Protein AF-A0A517ZE26-F1 (afdb_monomer_lite)

Structure (mmCIF, N/CA/C/O backbone):
data_AF-A0A517ZE26-F1
#
_entry.id   AF-A0A517ZE26-F1
#
loop_
_atom_site.group_PDB
_atom_site.id
_atom_site.type_symbol
_atom_site.label_atom_id
_atom_site.label_alt_id
_atom_site.label_comp_id
_atom_site.label_asym_id
_atom_site.label_entity_id
_atom_site.label_seq_id
_atom_site.pdbx_PDB_ins_code
_atom_site.Cartn_x
_atom_site.Cartn_y
_atom_site.Cartn_z
_atom_site.occupancy
_atom_site.B_iso_or_equiv
_atom_site.auth_seq_id
_atom_site.auth_comp_id
_atom_site.auth_asym_id
_atom_site.auth_atom_id
_atom_site.pdbx_PDB_model_num
ATOM 1 N N . MET A 1 1 ? 88.052 23.613 3.040 1.00 35.88 1 MET A N 1
ATOM 2 C CA . MET A 1 1 ? 88.394 24.117 1.693 1.00 35.88 1 MET A CA 1
ATOM 3 C C . MET A 1 1 ? 87.580 23.283 0.719 1.00 35.88 1 MET A C 1
ATOM 5 O O . MET A 1 1 ? 87.686 22.072 0.783 1.00 35.88 1 MET A O 1
ATOM 9 N N . GLU A 1 2 ? 86.520 23.863 0.144 1.00 37.41 2 GLU A N 1
ATOM 10 C CA . GLU A 1 2 ? 86.496 24.261 -1.285 1.00 37.41 2 GLU A CA 1
ATOM 11 C C . GLU A 1 2 ? 86.360 23.029 -2.205 1.00 37.41 2 GLU A C 1
ATOM 13 O O . GLU A 1 2 ? 87.130 22.097 -2.070 1.00 37.41 2 GLU A O 1
ATOM 18 N N . ARG A 1 3 ? 85.441 22.886 -3.163 1.00 39.72 3 ARG A N 1
ATOM 19 C CA . ARG A 1 3 ? 84.521 23.763 -3.907 1.00 39.72 3 ARG A CA 1
ATOM 20 C C . ARG A 1 3 ? 83.384 22.853 -4.428 1.00 39.72 3 ARG A C 1
ATOM 22 O O . ARG A 1 3 ? 83.643 21.710 -4.776 1.00 39.72 3 ARG A O 1
ATOM 29 N N . VAL A 1 4 ? 82.107 23.229 -4.327 1.00 46.59 4 VAL A N 1
ATOM 30 C CA . VAL A 1 4 ? 81.306 23.899 -5.380 1.00 46.59 4 VAL A CA 1
ATOM 31 C C . VAL A 1 4 ? 81.479 23.256 -6.769 1.00 46.59 4 VAL A C 1
ATOM 33 O O . VAL A 1 4 ? 82.559 23.359 -7.341 1.00 46.59 4 VAL A O 1
ATOM 36 N N . ARG A 1 5 ? 80.397 22.730 -7.368 1.00 45.12 5 ARG A N 1
ATOM 37 C CA . ARG A 1 5 ? 79.750 23.345 -8.550 1.00 45.12 5 ARG A CA 1
ATOM 38 C C . ARG A 1 5 ? 78.544 22.559 -9.068 1.00 45.12 5 ARG A C 1
ATOM 40 O O . ARG A 1 5 ? 78.608 21.370 -9.347 1.00 45.12 5 ARG A O 1
ATOM 47 N N . ALA A 1 6 ? 77.465 23.318 -9.218 1.00 51.69 6 ALA A N 1
ATOM 48 C CA . ALA A 1 6 ? 76.261 23.002 -9.957 1.00 51.69 6 ALA A CA 1
ATOM 49 C C . ALA A 1 6 ? 76.512 22.939 -11.476 1.00 51.69 6 ALA A C 1
ATOM 51 O O . ALA A 1 6 ? 77.277 23.737 -12.015 1.00 51.69 6 ALA A O 1
ATOM 52 N N . CYS A 1 7 ? 75.805 22.023 -12.133 1.00 40.91 7 CYS A N 1
ATOM 53 C CA . CYS A 1 7 ? 75.317 22.030 -13.521 1.00 40.91 7 CYS A CA 1
ATOM 54 C C . CYS A 1 7 ? 74.447 20.764 -13.600 1.00 40.91 7 CYS A C 1
ATOM 56 O O . CYS A 1 7 ? 74.964 19.668 -13.453 1.00 40.91 7 CYS A O 1
ATOM 58 N N . GLY A 1 8 ? 73.119 20.808 -13.612 1.00 44.12 8 GLY A N 1
ATOM 59 C CA . GLY A 1 8 ? 72.297 21.541 -14.560 1.00 44.12 8 GLY A CA 1
ATOM 60 C C . GLY A 1 8 ? 71.776 20.543 -15.594 1.00 44.12 8 GLY A C 1
ATOM 61 O O . GLY A 1 8 ? 72.326 20.483 -16.682 1.00 44.12 8 GLY A O 1
ATOM 62 N N . ILE A 1 9 ? 70.745 19.760 -15.253 1.00 56.31 9 ILE A N 1
ATOM 63 C CA . ILE A 1 9 ? 69.873 19.107 -16.241 1.00 56.31 9 ILE A CA 1
ATOM 64 C C . ILE A 1 9 ? 68.430 19.285 -15.772 1.00 56.31 9 ILE A C 1
ATOM 66 O O . ILE A 1 9 ? 67.940 18.616 -14.867 1.00 56.31 9 ILE A O 1
ATOM 70 N N . VAL A 1 10 ? 67.789 20.261 -16.404 1.00 50.81 10 VAL A N 1
ATOM 71 C CA . VAL A 1 10 ? 66.343 20.409 -16.504 1.00 50.81 10 VAL A CA 1
ATOM 72 C C . VAL A 1 10 ? 65.876 19.466 -17.610 1.00 50.81 10 VAL A C 1
ATOM 74 O O . VAL A 1 10 ? 66.223 19.673 -18.767 1.00 50.81 10 VAL A O 1
ATOM 77 N N . CYS A 1 11 ? 65.068 18.470 -17.259 1.00 43.06 11 CYS A N 1
ATOM 78 C CA . CYS A 1 11 ? 64.033 17.874 -18.112 1.00 43.06 11 CYS A CA 1
ATOM 79 C C . CYS A 1 11 ? 62.850 17.606 -17.155 1.00 43.06 11 CYS A C 1
ATOM 81 O O . CYS A 1 11 ? 62.996 16.810 -16.235 1.00 43.06 11 CYS A O 1
ATOM 83 N N . LEU A 1 12 ? 61.758 18.390 -17.129 1.00 40.97 12 LEU A N 1
ATOM 84 C CA . LEU A 1 12 ? 60.612 18.292 -18.057 1.00 40.97 12 LEU A CA 1
ATOM 85 C C . LEU A 1 12 ? 60.352 16.803 -18.383 1.00 40.97 12 LEU A C 1
ATOM 87 O O . LEU A 1 12 ? 61.194 16.172 -19.001 1.00 40.97 12 LEU A O 1
ATOM 91 N N . VAL A 1 13 ? 59.255 16.151 -17.993 1.00 50.16 13 VAL A N 1
ATOM 92 C CA . VAL A 1 13 ? 57.856 16.554 -18.163 1.00 50.16 13 VAL A CA 1
ATOM 93 C C . VAL A 1 13 ? 56.959 15.739 -17.210 1.00 50.16 13 VAL A C 1
ATOM 95 O O . VAL A 1 13 ? 57.127 14.534 -17.057 1.00 50.16 13 VAL A O 1
ATOM 98 N N . VAL A 1 14 ? 56.032 16.465 -16.580 1.00 50.56 14 VAL A N 1
ATOM 99 C CA . VAL A 1 14 ? 54.672 16.135 -16.107 1.00 50.56 14 VAL A CA 1
ATOM 100 C C . VAL A 1 14 ? 54.210 14.671 -16.214 1.00 50.56 14 VAL A C 1
ATOM 102 O O . VAL A 1 14 ? 54.197 14.070 -17.284 1.00 50.56 14 VAL A O 1
ATOM 105 N N . GLY A 1 15 ? 53.750 14.155 -15.069 1.00 45.00 15 GLY A N 1
ATOM 106 C CA . GLY A 1 15 ? 53.232 12.804 -14.871 1.00 45.00 15 GLY A CA 1
ATOM 107 C C . GLY A 1 15 ? 52.063 12.429 -15.784 1.00 45.00 15 GLY A C 1
ATOM 108 O O . GLY A 1 15 ? 51.152 13.216 -16.035 1.00 45.00 15 GLY A O 1
ATOM 109 N N . ALA A 1 16 ? 52.121 11.186 -16.255 1.00 43.75 16 ALA A N 1
ATOM 110 C CA . ALA A 1 16 ? 51.158 10.557 -17.141 1.00 43.75 16 ALA A CA 1
ATOM 111 C C . ALA A 1 16 ? 49.779 10.417 -16.476 1.00 43.75 16 ALA A C 1
ATOM 113 O O . ALA A 1 16 ? 49.625 9.725 -15.468 1.00 43.75 16 ALA A O 1
ATOM 114 N N . ALA A 1 17 ? 48.774 11.048 -17.081 1.00 48.66 17 ALA A N 1
ATOM 115 C CA . ALA A 1 17 ? 47.371 10.841 -16.772 1.00 48.66 17 ALA A CA 1
ATOM 116 C C . ALA A 1 17 ? 46.767 9.785 -17.716 1.00 48.66 17 ALA A C 1
ATOM 118 O O . ALA A 1 17 ? 46.809 9.929 -18.933 1.00 48.66 17 ALA A O 1
ATOM 119 N N . VAL A 1 18 ? 46.254 8.719 -17.094 1.00 52.41 18 VAL A N 1
ATOM 120 C CA . VAL A 1 18 ? 44.958 8.041 -17.295 1.00 52.41 18 VAL A CA 1
ATOM 121 C C . VAL A 1 18 ? 44.367 8.004 -18.711 1.00 52.41 18 VAL A C 1
ATOM 123 O O . VAL A 1 18 ? 44.054 9.044 -19.276 1.00 52.41 18 VAL A O 1
ATOM 126 N N . SER A 1 19 ? 44.037 6.796 -19.189 1.00 46.69 19 SER A N 1
ATOM 127 C CA . SER A 1 19 ? 42.715 6.468 -19.767 1.00 46.69 19 SER A CA 1
ATOM 128 C C . SER A 1 19 ? 42.610 4.965 -20.029 1.00 46.69 19 SER A C 1
ATOM 130 O O . SER A 1 19 ? 43.019 4.465 -21.073 1.00 46.69 19 SER A O 1
ATOM 132 N N . VAL A 1 20 ? 42.052 4.232 -19.064 1.00 56.38 20 VAL A N 1
ATOM 133 C CA . VAL A 1 20 ? 41.513 2.893 -19.317 1.00 56.38 20 VAL A CA 1
ATOM 134 C C . VAL A 1 20 ? 40.190 3.119 -20.041 1.00 56.38 20 VAL A C 1
ATOM 136 O O . VAL A 1 20 ? 39.240 3.631 -19.450 1.00 56.38 20 VAL A O 1
ATOM 139 N N . ALA A 1 21 ? 40.147 2.812 -21.335 1.00 52.75 21 ALA A N 1
ATOM 140 C CA . ALA A 1 21 ? 38.916 2.800 -22.112 1.00 52.75 21 ALA A CA 1
ATOM 141 C C . ALA A 1 21 ? 38.048 1.624 -21.636 1.00 52.75 21 ALA A C 1
ATOM 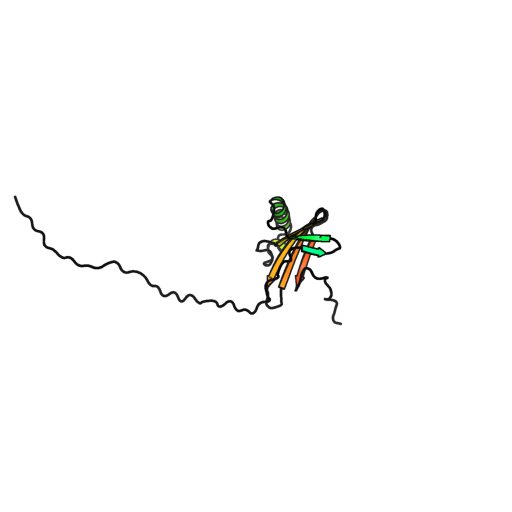143 O O . ALA A 1 21 ? 38.097 0.524 -22.179 1.00 52.75 21 ALA A O 1
ATOM 144 N N . GLY A 1 22 ? 37.293 1.846 -20.561 1.00 40.91 22 GLY A N 1
ATOM 145 C CA . GLY A 1 22 ? 36.174 0.994 -20.195 1.00 40.91 22 GLY A CA 1
ATOM 146 C C . GLY A 1 22 ? 35.037 1.282 -21.162 1.00 40.91 22 GLY A C 1
ATOM 147 O O . GLY A 1 22 ? 34.439 2.353 -21.109 1.00 40.91 22 GLY A O 1
ATOM 148 N N . CYS A 1 23 ? 34.754 0.344 -22.064 1.00 47.16 23 CYS A N 1
ATOM 149 C CA . CYS A 1 23 ? 33.519 0.340 -22.837 1.00 47.16 23 CYS A CA 1
ATOM 150 C C . CYS A 1 23 ? 32.348 0.169 -21.862 1.00 47.16 23 CYS A C 1
ATOM 152 O O . CYS A 1 23 ? 31.936 -0.950 -21.557 1.00 47.16 23 CYS A O 1
ATOM 154 N N . SER A 1 24 ? 31.837 1.282 -21.338 1.00 46.50 24 SER A N 1
ATOM 155 C CA . SER A 1 24 ? 30.539 1.337 -20.682 1.00 46.50 24 SER A CA 1
ATOM 156 C C . SER A 1 24 ? 29.503 0.997 -21.739 1.00 46.50 24 SER A C 1
ATOM 158 O O . SER A 1 24 ? 29.171 1.815 -22.595 1.00 46.50 24 SER A O 1
ATOM 160 N N . GLN A 1 25 ? 29.058 -0.254 -21.716 1.00 47.53 25 GLN A N 1
ATOM 161 C CA . GLN A 1 25 ? 27.902 -0.706 -22.463 1.00 47.53 25 GLN A CA 1
ATOM 162 C C . GLN A 1 25 ? 26.738 0.131 -21.947 1.00 47.53 25 GLN A C 1
ATOM 164 O O . GLN A 1 25 ? 26.277 -0.033 -20.818 1.00 47.53 25 GLN A O 1
ATOM 169 N N . HIS A 1 26 ? 26.371 1.124 -22.745 1.00 41.22 26 HIS A N 1
ATOM 170 C CA . HIS A 1 26 ? 25.155 1.884 -22.583 1.00 41.22 26 HIS A CA 1
ATOM 171 C C . HIS A 1 26 ? 24.025 0.871 -22.759 1.00 41.22 26 HIS A C 1
ATOM 173 O O . HIS A 1 26 ? 23.693 0.494 -23.880 1.00 41.22 26 HIS A O 1
ATOM 179 N N . ALA A 1 27 ? 23.530 0.332 -21.647 1.00 50.25 27 ALA A N 1
ATOM 180 C CA . ALA A 1 27 ? 22.285 -0.406 -21.644 1.00 50.25 27 ALA A CA 1
ATOM 181 C C . ALA A 1 27 ? 21.201 0.623 -21.968 1.00 50.25 27 ALA A C 1
ATOM 183 O O . ALA A 1 27 ? 20.762 1.374 -21.099 1.00 50.25 27 ALA A O 1
ATOM 184 N N . GLU A 1 28 ? 20.853 0.719 -23.248 1.00 48.91 28 GLU A N 1
ATOM 185 C CA . GLU A 1 28 ? 19.632 1.385 -23.671 1.00 48.91 28 GLU A CA 1
ATOM 186 C C . GLU A 1 28 ? 18.487 0.766 -22.857 1.00 48.91 28 GLU A C 1
ATOM 188 O O . GLU A 1 28 ? 18.391 -0.468 -22.802 1.00 48.91 28 GLU A O 1
ATOM 193 N N . PRO A 1 29 ? 17.649 1.561 -22.169 1.00 44.47 29 PRO A N 1
ATOM 194 C CA . PRO A 1 29 ? 16.473 1.015 -21.523 1.00 44.47 29 PRO A CA 1
ATOM 195 C C . PRO A 1 29 ? 15.579 0.477 -22.638 1.00 44.47 29 PRO A C 1
ATOM 197 O O . PRO A 1 29 ? 14.922 1.234 -23.352 1.00 44.47 29 PRO A O 1
ATOM 200 N N . LEU A 1 30 ? 15.605 -0.844 -22.822 1.00 45.00 30 LEU A N 1
ATOM 201 C CA . LEU A 1 30 ? 14.647 -1.555 -23.649 1.00 45.00 30 LEU A CA 1
ATOM 202 C C . LEU A 1 30 ? 13.261 -1.193 -23.113 1.00 45.00 30 LEU A C 1
ATOM 204 O O . LEU A 1 30 ? 12.824 -1.715 -22.090 1.00 45.00 30 LEU A O 1
ATOM 208 N N . SER A 1 31 ? 12.586 -0.278 -23.807 1.00 49.06 31 SER A N 1
ATOM 209 C CA . SER A 1 31 ? 11.165 0.016 -23.636 1.00 49.06 31 SER A CA 1
ATOM 210 C C . SER A 1 31 ? 10.361 -1.172 -24.169 1.00 49.06 31 SER A C 1
ATOM 212 O O . SER A 1 31 ? 9.707 -1.081 -25.196 1.00 49.06 31 SER A O 1
ATOM 214 N N . ASN A 1 32 ? 10.495 -2.320 -23.506 1.00 48.56 32 ASN A N 1
ATOM 215 C CA . ASN A 1 32 ? 9.728 -3.545 -23.735 1.00 48.56 32 ASN A CA 1
ATOM 216 C C . ASN A 1 32 ? 9.057 -3.995 -22.421 1.00 48.56 32 ASN A C 1
ATOM 218 O O . ASN A 1 32 ? 8.914 -5.187 -22.158 1.00 48.56 32 ASN A O 1
ATOM 222 N N . GLY A 1 33 ? 8.683 -3.039 -21.572 1.00 53.38 33 GLY A N 1
ATOM 223 C CA . GLY A 1 33 ? 7.902 -3.262 -20.359 1.00 53.38 33 GLY A CA 1
ATOM 224 C C . GLY A 1 33 ? 6.673 -2.364 -20.368 1.00 53.38 33 GLY A C 1
ATOM 225 O O . GLY A 1 33 ? 6.691 -1.314 -21.010 1.00 53.38 33 GLY A O 1
ATOM 226 N N . ALA A 1 34 ? 5.610 -2.794 -19.690 1.00 62.75 34 ALA A N 1
ATOM 227 C CA . ALA A 1 34 ? 4.435 -1.959 -19.464 1.00 62.75 34 ALA A CA 1
ATOM 228 C C . ALA A 1 34 ? 4.823 -0.591 -18.869 1.00 62.75 34 ALA A C 1
ATOM 230 O O . ALA A 1 34 ? 5.809 -0.491 -18.135 1.00 62.75 34 ALA A O 1
ATOM 231 N N . ASP A 1 35 ? 4.049 0.455 -19.164 1.00 69.12 35 ASP A N 1
ATOM 232 C CA . ASP A 1 35 ? 4.245 1.755 -18.524 1.00 69.12 35 ASP A CA 1
ATOM 233 C C . ASP A 1 35 ? 4.144 1.628 -16.990 1.00 69.12 35 ASP A C 1
ATOM 235 O O . ASP A 1 35 ? 3.326 0.844 -16.484 1.00 69.12 35 ASP A O 1
ATOM 239 N N . PRO A 1 36 ? 4.964 2.378 -16.229 1.00 72.69 36 PRO A N 1
ATOM 240 C CA . PRO A 1 36 ? 4.841 2.445 -14.780 1.00 72.69 36 PRO A CA 1
ATOM 241 C C . PRO A 1 36 ? 3.417 2.818 -14.362 1.00 72.69 36 PRO A C 1
ATOM 243 O O . PRO A 1 36 ? 2.786 3.692 -14.956 1.00 72.69 36 PRO A O 1
ATOM 246 N N . LEU A 1 37 ? 2.912 2.166 -13.315 1.00 84.00 37 LEU A N 1
ATOM 247 C CA . LEU A 1 37 ? 1.595 2.479 -12.778 1.00 84.00 37 LEU A CA 1
ATOM 248 C C . LEU A 1 37 ? 1.594 3.871 -12.135 1.00 84.00 37 LEU A C 1
ATOM 250 O O . LEU A 1 37 ? 2.297 4.121 -11.154 1.00 84.00 37 LEU A O 1
ATOM 254 N N . GLU A 1 38 ? 0.737 4.750 -12.641 1.00 87.94 38 GLU A N 1
ATOM 255 C CA . GLU A 1 38 ? 0.512 6.069 -12.059 1.00 87.94 38 GLU A CA 1
ATOM 256 C C . GLU A 1 38 ? -0.461 5.983 -10.872 1.00 87.94 38 GLU A C 1
ATOM 258 O O . GLU A 1 38 ? -1.652 5.700 -11.008 1.00 87.94 38 GLU A O 1
ATOM 263 N N . PHE A 1 39 ? 0.050 6.261 -9.673 1.00 89.50 39 PHE A N 1
ATOM 264 C CA . PHE A 1 39 ? -0.736 6.259 -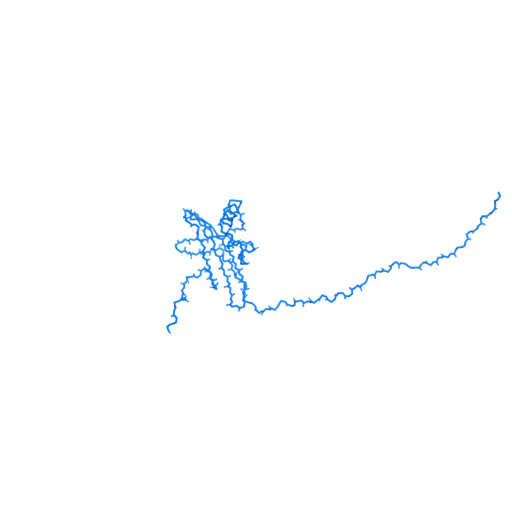8.440 1.00 89.50 39 PHE A CA 1
ATOM 265 C C . PHE A 1 39 ? -1.525 7.563 -8.270 1.00 89.50 39 PHE A C 1
ATOM 267 O O . PHE A 1 39 ? -0.953 8.592 -7.890 1.00 89.50 39 PHE A O 1
ATOM 274 N N . ALA A 1 40 ? -2.845 7.500 -8.472 1.00 91.00 40 ALA A N 1
ATOM 275 C CA . ALA A 1 40 ? -3.756 8.636 -8.326 1.00 91.00 40 ALA A CA 1
ATOM 276 C C . ALA A 1 40 ? -3.706 9.273 -6.922 1.00 91.00 40 ALA A C 1
ATOM 278 O O . ALA A 1 40 ? -3.516 8.588 -5.917 1.00 91.00 40 ALA A O 1
ATOM 279 N N . ALA A 1 41 ? -3.941 10.586 -6.822 1.00 93.38 41 ALA A N 1
ATOM 280 C CA . ALA A 1 41 ? -3.939 11.300 -5.537 1.00 93.38 41 ALA A CA 1
ATOM 281 C C . ALA A 1 41 ? -5.005 10.777 -4.553 1.00 93.38 41 ALA A C 1
ATOM 283 O O . ALA A 1 41 ? -4.809 10.802 -3.339 1.00 93.38 41 ALA A O 1
ATOM 284 N N . SER A 1 42 ? -6.124 10.280 -5.074 1.00 94.62 42 SER A N 1
ATOM 285 C CA . SER A 1 42 ? -7.167 9.621 -4.296 1.00 94.62 42 SER A CA 1
ATOM 286 C C . SER A 1 42 ? -8.005 8.712 -5.183 1.00 94.62 42 SER A C 1
ATOM 288 O O . SER A 1 42 ? -8.149 8.990 -6.372 1.00 94.62 42 SER A O 1
ATOM 290 N N . PHE A 1 43 ? -8.620 7.689 -4.601 1.00 93.75 43 PHE A N 1
ATOM 291 C CA . PHE A 1 43 ? -9.571 6.818 -5.289 1.00 93.75 43 PHE A CA 1
ATOM 292 C C . PHE A 1 43 ? -10.691 6.376 -4.344 1.00 93.75 43 PHE A C 1
ATOM 294 O O . PHE A 1 43 ? -10.557 6.457 -3.120 1.00 93.75 43 PHE A O 1
ATOM 301 N N . GLN A 1 44 ? -11.803 5.902 -4.904 1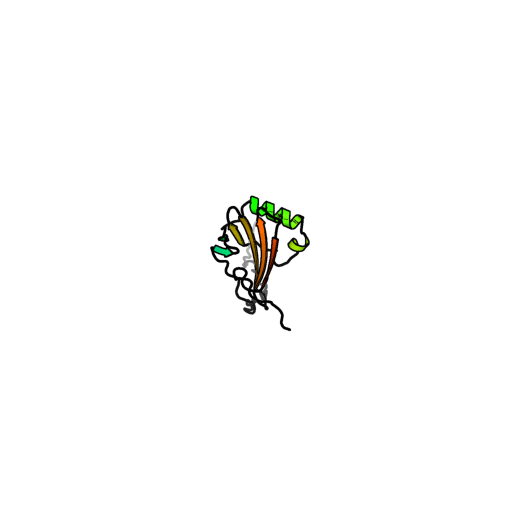.00 92.44 44 GLN A N 1
ATOM 302 C CA . GLN A 1 44 ? -12.909 5.343 -4.134 1.00 92.44 44 GLN A CA 1
ATOM 303 C C . GLN A 1 44 ? -12.908 3.821 -4.271 1.00 92.44 44 GLN A C 1
ATOM 305 O O . GLN A 1 44 ? -12.829 3.301 -5.376 1.00 92.44 44 GLN A O 1
ATOM 310 N N . LYS A 1 45 ? -12.982 3.098 -3.152 1.00 88.06 45 LYS A N 1
ATOM 311 C CA . LYS A 1 45 ? -13.069 1.631 -3.135 1.00 88.06 45 LYS A CA 1
ATOM 312 C C . LYS A 1 45 ? -13.867 1.187 -1.922 1.00 88.06 45 LYS A C 1
ATOM 314 O O . LYS A 1 45 ? -13.650 1.707 -0.829 1.00 88.06 45 LYS A O 1
ATOM 319 N N . ASP A 1 46 ? -14.814 0.273 -2.117 1.00 85.50 46 ASP A N 1
ATOM 320 C CA . ASP A 1 46 ? -15.724 -0.207 -1.064 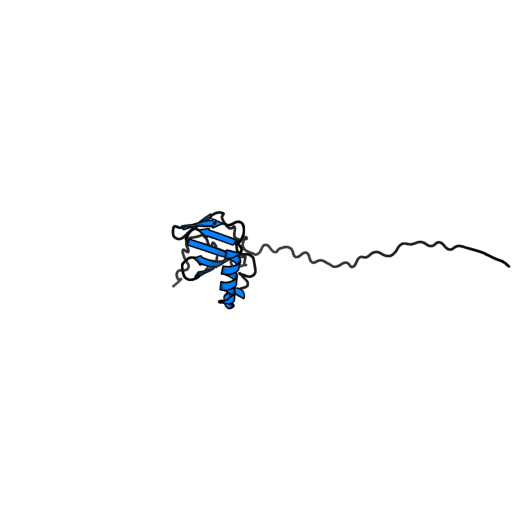1.00 85.50 46 ASP A CA 1
ATOM 321 C C . ASP A 1 46 ? -16.512 0.928 -0.371 1.00 85.50 46 ASP A C 1
ATOM 323 O O . ASP A 1 46 ? -16.745 0.906 0.838 1.00 85.50 46 ASP A O 1
ATOM 327 N N . GLY A 1 47 ? -16.872 1.976 -1.124 1.00 88.00 47 GLY A N 1
ATOM 328 C CA . GLY A 1 47 ? -17.541 3.169 -0.588 1.00 88.00 47 GLY A CA 1
ATOM 329 C C . GLY A 1 47 ? -16.652 4.067 0.284 1.00 88.00 47 GLY A C 1
ATOM 330 O O . GLY A 1 47 ? -17.151 5.006 0.900 1.00 88.00 47 GLY A O 1
ATOM 331 N N . VAL A 1 48 ? -15.343 3.809 0.335 1.00 91.94 48 VAL A N 1
ATOM 332 C CA . VAL A 1 48 ? -14.361 4.571 1.112 1.00 91.94 48 VAL A CA 1
ATOM 333 C C . VAL A 1 48 ? -13.465 5.366 0.169 1.00 91.94 48 VAL A C 1
ATOM 335 O O . VAL A 1 48 ? -12.933 4.815 -0.794 1.00 91.94 48 VAL A O 1
ATOM 338 N N . THR A 1 49 ? -13.276 6.652 0.463 1.00 94.56 49 THR A N 1
ATOM 339 C CA . THR A 1 49 ? -12.274 7.480 -0.217 1.00 94.56 49 THR A CA 1
ATOM 340 C C . THR A 1 49 ? -10.916 7.266 0.431 1.00 94.56 49 THR A C 1
ATOM 342 O O . THR A 1 49 ? -10.739 7.522 1.622 1.00 94.56 49 THR A O 1
ATOM 345 N N . TRP A 1 50 ? -9.965 6.808 -0.370 1.00 95.50 50 TRP A N 1
ATOM 346 C CA . TRP A 1 50 ? -8.573 6.610 -0.005 1.00 95.50 50 TRP A CA 1
ATOM 347 C C . TRP A 1 50 ? -7.748 7.749 -0.581 1.00 95.50 50 TRP A C 1
ATOM 349 O O . TRP A 1 50 ? -7.805 7.993 -1.784 1.00 95.50 50 TRP A O 1
ATOM 359 N N . THR A 1 51 ? -6.966 8.425 0.255 1.00 96.69 51 THR A N 1
ATOM 360 C CA . THR A 1 51 ? -6.133 9.563 -0.155 1.00 96.69 51 THR A CA 1
ATOM 361 C C . THR A 1 51 ? -4.664 9.219 0.015 1.00 96.69 51 THR A C 1
ATOM 363 O O . THR A 1 51 ? -4.269 8.694 1.058 1.00 96.69 51 THR A O 1
ATOM 366 N N . LYS A 1 52 ? -3.860 9.505 -1.011 1.00 96.00 52 LYS A N 1
ATOM 367 C CA . LYS A 1 52 ? -2.419 9.269 -1.010 1.00 96.00 52 LYS A CA 1
ATOM 368 C C . LYS A 1 52 ? -1.771 10.113 0.083 1.00 96.00 52 LYS A C 1
ATOM 370 O O . LYS A 1 52 ? -2.010 11.317 0.178 1.00 96.00 52 LYS A O 1
ATOM 375 N N . VAL A 1 53 ? -0.960 9.470 0.910 1.00 94.88 53 VAL A N 1
ATOM 376 C CA . VAL A 1 53 ? -0.159 10.124 1.942 1.00 94.88 53 VAL A CA 1
ATOM 377 C C . VAL A 1 53 ? 1.220 10.396 1.340 1.00 94.88 53 VAL A C 1
ATOM 379 O O . VAL A 1 53 ? 1.773 9.501 0.699 1.00 94.88 53 VAL A O 1
ATOM 382 N N . PRO A 1 54 ? 1.774 11.612 1.492 1.00 89.31 54 PRO A N 1
ATOM 383 C CA . PRO A 1 54 ? 3.050 11.959 0.872 1.00 89.31 54 PRO A CA 1
ATOM 384 C C . PRO A 1 54 ? 4.219 11.140 1.428 1.00 89.31 54 PRO A C 1
ATOM 386 O O . PRO A 1 54 ? 5.142 10.830 0.684 1.00 89.31 54 PRO A O 1
ATOM 389 N N . GLU A 1 55 ? 4.170 10.777 2.712 1.00 90.50 55 GLU A N 1
ATOM 390 C CA . GLU A 1 55 ? 5.249 10.079 3.408 1.00 90.50 55 GLU A CA 1
ATOM 391 C C . GLU A 1 55 ? 4.687 9.077 4.421 1.00 90.50 55 GLU A C 1
ATOM 393 O O . GLU A 1 55 ? 3.644 9.308 5.040 1.00 90.50 55 GLU A O 1
ATOM 398 N N . MET A 1 56 ? 5.398 7.964 4.615 1.00 92.56 56 MET A N 1
ATOM 399 C CA . MET A 1 56 ? 5.105 7.027 5.697 1.00 92.56 56 MET A CA 1
ATOM 400 C C . MET A 1 56 ? 5.418 7.656 7.052 1.00 92.56 56 MET A C 1
ATOM 402 O O . MET A 1 56 ? 6.495 8.205 7.268 1.00 92.56 56 MET A O 1
ATOM 406 N N . THR A 1 57 ? 4.503 7.503 8.003 1.00 93.06 57 THR A N 1
ATOM 407 C CA . THR A 1 57 ? 4.775 7.833 9.402 1.00 93.06 57 THR A CA 1
ATOM 408 C C . THR A 1 57 ? 5.556 6.706 10.082 1.00 93.06 57 THR A C 1
ATOM 410 O O . THR A 1 57 ? 5.503 5.548 9.666 1.00 93.06 57 THR A O 1
ATOM 413 N N . GLU A 1 58 ? 6.219 6.991 11.206 1.00 94.50 58 GLU A N 1
ATOM 414 C CA . GLU A 1 58 ? 6.871 5.945 12.016 1.00 94.50 58 GLU A CA 1
ATOM 415 C C . GLU A 1 58 ? 5.892 4.853 12.481 1.00 94.50 58 GLU A C 1
ATOM 417 O O . GLU A 1 58 ? 6.272 3.697 12.676 1.00 94.50 58 GLU A O 1
ATOM 422 N N . ALA A 1 59 ? 4.618 5.211 12.675 1.00 92.50 59 ALA A N 1
ATOM 423 C CA . ALA A 1 59 ? 3.577 4.250 13.010 1.00 92.50 59 ALA A CA 1
ATOM 424 C C . ALA A 1 59 ? 3.308 3.285 11.849 1.00 92.50 59 ALA A C 1
ATOM 426 O O . ALA A 1 59 ? 3.199 2.082 12.092 1.00 92.50 59 ALA A O 1
ATOM 427 N N . ASP A 1 60 ? 3.273 3.797 10.616 1.00 94.00 60 ASP A N 1
ATOM 428 C CA . ASP A 1 60 ? 3.099 2.996 9.404 1.00 94.00 60 ASP A CA 1
ATOM 429 C C . ASP A 1 60 ? 4.281 2.028 9.227 1.00 94.00 60 ASP A C 1
ATOM 431 O O . ASP A 1 60 ? 4.084 0.821 9.083 1.00 94.00 60 ASP A O 1
ATOM 435 N N . VAL A 1 61 ? 5.515 2.535 9.357 1.00 94.31 61 VAL A N 1
ATOM 436 C CA . VAL A 1 61 ? 6.744 1.727 9.261 1.00 94.31 61 VAL A CA 1
ATOM 437 C C . VAL A 1 61 ? 6.756 0.613 10.306 1.00 94.31 61 VAL A C 1
ATOM 439 O O . VAL A 1 61 ? 7.064 -0.538 9.988 1.00 94.31 61 VAL A O 1
ATOM 442 N N . ARG A 1 62 ? 6.397 0.924 11.559 1.00 95.25 62 ARG A N 1
ATOM 443 C CA . ARG A 1 62 ? 6.336 -0.070 12.640 1.00 95.25 62 ARG A CA 1
ATOM 444 C C . ARG A 1 62 ? 5.298 -1.153 12.350 1.00 95.25 62 ARG A C 1
ATOM 446 O O . ARG A 1 62 ? 5.618 -2.332 12.483 1.00 95.25 62 ARG A O 1
ATOM 453 N N . GLN A 1 63 ? 4.086 -0.772 11.944 1.00 93.88 63 GLN A N 1
ATOM 454 C CA . GLN A 1 63 ? 3.017 -1.721 11.617 1.00 93.88 63 GLN A CA 1
ATOM 455 C C . GLN A 1 63 ? 3.416 -2.649 10.469 1.00 93.88 63 GLN A C 1
ATOM 457 O O . GLN A 1 63 ? 3.249 -3.866 10.567 1.00 93.88 63 GLN A O 1
ATOM 462 N N . LEU A 1 64 ? 3.987 -2.086 9.407 1.00 94.19 64 LEU A N 1
ATOM 463 C CA . LEU A 1 64 ? 4.396 -2.849 8.239 1.00 94.19 64 LEU A CA 1
ATOM 464 C C . LEU A 1 64 ? 5.586 -3.777 8.543 1.00 94.19 64 LEU A C 1
ATOM 466 O O . LEU A 1 64 ? 5.579 -4.947 8.164 1.00 94.19 64 LEU A O 1
ATOM 470 N N . SER A 1 65 ? 6.561 -3.304 9.324 1.00 94.31 65 SER A N 1
ATOM 471 C CA . SER A 1 65 ? 7.696 -4.118 9.784 1.00 94.31 65 SER A CA 1
ATOM 472 C C . SER A 1 65 ? 7.250 -5.293 10.657 1.00 94.31 65 SER A C 1
ATOM 474 O O . SER A 1 65 ? 7.767 -6.406 10.538 1.00 94.31 65 SER A O 1
ATOM 476 N N . GLU A 1 66 ? 6.283 -5.070 11.551 1.00 95.50 66 GLU A N 1
ATOM 477 C CA . GLU A 1 66 ? 5.691 -6.144 12.350 1.00 95.50 66 GLU A CA 1
ATOM 478 C C . GLU A 1 66 ? 4.950 -7.161 11.482 1.00 95.50 66 GLU A C 1
ATOM 480 O O . GLU A 1 66 ? 5.048 -8.362 11.744 1.00 95.50 66 GLU A O 1
ATOM 485 N N . TYR A 1 67 ? 4.242 -6.701 10.447 1.00 95.19 67 TYR A N 1
ATOM 486 C CA . TYR A 1 67 ? 3.573 -7.583 9.500 1.00 95.19 67 TYR A CA 1
ATOM 487 C C . TYR A 1 67 ? 4.574 -8.477 8.760 1.00 95.19 67 TYR A C 1
ATOM 489 O O . TYR A 1 67 ? 4.411 -9.697 8.780 1.00 95.19 67 TYR A O 1
ATOM 497 N N . PHE A 1 68 ? 5.640 -7.913 8.188 1.00 95.44 68 PHE A N 1
ATOM 498 C CA . PHE A 1 68 ? 6.660 -8.692 7.479 1.00 95.44 68 PHE A CA 1
ATOM 499 C C . PHE A 1 68 ? 7.406 -9.670 8.388 1.00 95.44 68 PHE A C 1
ATOM 501 O O . PHE A 1 68 ? 7.656 -10.806 7.996 1.00 95.44 68 PHE A O 1
ATOM 508 N N . ARG A 1 69 ? 7.674 -9.295 9.646 1.00 95.69 69 ARG A N 1
ATOM 509 C CA . ARG A 1 69 ? 8.280 -10.212 10.626 1.00 95.69 69 ARG A CA 1
ATOM 510 C C . ARG A 1 69 ? 7.413 -11.445 10.893 1.00 95.69 69 ARG A C 1
ATOM 512 O O . ARG A 1 69 ? 7.945 -12.520 11.154 1.00 95.69 69 ARG A O 1
ATOM 519 N N . ARG A 1 70 ? 6.087 -11.289 10.873 1.00 95.44 70 ARG A N 1
ATOM 520 C CA . ARG A 1 70 ? 5.131 -12.392 11.069 1.00 95.44 70 ARG A CA 1
ATOM 521 C C . ARG A 1 70 ? 4.867 -13.180 9.784 1.00 95.44 70 ARG A C 1
ATOM 523 O O . ARG A 1 70 ? 4.430 -14.321 9.874 1.00 95.44 70 ARG A O 1
ATOM 530 N N . ASN A 1 71 ? 5.131 -12.585 8.622 1.00 95.56 71 ASN A N 1
ATOM 531 C CA . ASN A 1 71 ? 4.834 -13.143 7.305 1.00 95.56 71 ASN A CA 1
ATOM 532 C C . ASN A 1 71 ? 6.092 -13.104 6.414 1.00 95.56 71 ASN A C 1
ATOM 534 O O . ASN A 1 71 ? 6.141 -12.315 5.465 1.00 95.56 71 ASN A O 1
ATOM 538 N N . PRO A 1 72 ? 7.116 -13.929 6.710 1.00 93.94 72 PRO A N 1
ATOM 539 C CA . PRO A 1 72 ? 8.402 -13.875 6.013 1.00 93.94 72 PRO A CA 1
ATOM 540 C C . PRO A 1 72 ? 8.271 -14.139 4.510 1.00 93.94 72 PRO A C 1
ATOM 542 O O . PRO A 1 72 ? 8.913 -13.455 3.725 1.00 93.94 72 PRO A O 1
ATOM 545 N N . SER A 1 73 ? 7.351 -15.017 4.101 1.00 92.94 73 SER A N 1
ATOM 546 C C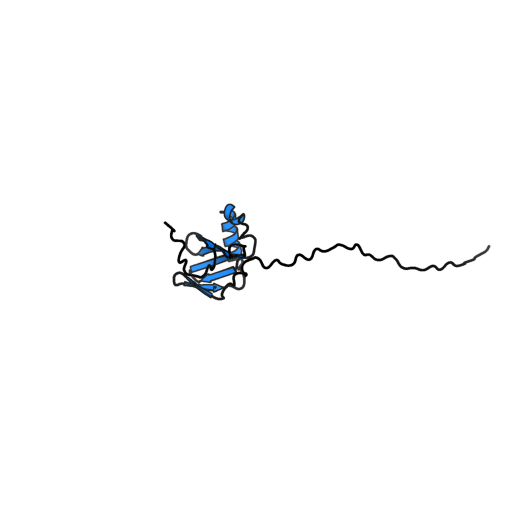A . SER A 1 73 ? 7.078 -15.298 2.686 1.00 92.94 73 SER A CA 1
ATOM 547 C C . SER A 1 73 ? 6.627 -14.069 1.891 1.00 92.94 73 SER A C 1
ATOM 549 O O . SER A 1 73 ? 6.886 -13.983 0.695 1.00 92.94 73 SER A O 1
ATOM 551 N N . VAL A 1 74 ? 5.965 -13.103 2.537 1.00 92.81 74 VAL A N 1
ATOM 552 C CA . VAL A 1 74 ? 5.589 -11.842 1.886 1.00 92.81 74 VAL A CA 1
ATOM 553 C C . VAL A 1 74 ? 6.796 -10.917 1.802 1.00 92.81 74 VAL A C 1
ATOM 555 O O . VAL A 1 74 ? 6.982 -10.280 0.778 1.00 92.81 74 VAL A O 1
ATOM 558 N N . ALA A 1 75 ? 7.635 -10.872 2.839 1.00 91.50 75 ALA A N 1
ATOM 559 C CA . ALA A 1 75 ? 8.859 -10.069 2.852 1.00 91.50 75 ALA A CA 1
ATOM 560 C C . ALA A 1 75 ? 9.890 -10.528 1.803 1.00 91.50 75 ALA A C 1
ATOM 562 O O . ALA A 1 75 ? 10.689 -9.728 1.329 1.00 91.50 75 ALA A O 1
ATOM 563 N N . GLU A 1 76 ? 9.866 -11.812 1.441 1.00 91.00 76 GLU A N 1
ATOM 564 C CA . GLU A 1 76 ? 10.706 -12.408 0.396 1.00 91.00 76 GLU A CA 1
ATOM 565 C C . GLU A 1 76 ? 10.168 -12.166 -1.027 1.00 91.00 76 GLU A C 1
ATOM 567 O O . GLU A 1 76 ? 10.844 -12.492 -2.004 1.00 91.00 76 GLU A O 1
ATOM 572 N N . ASN A 1 77 ? 8.969 -11.588 -1.174 1.00 89.56 77 ASN A N 1
ATOM 573 C CA . ASN A 1 77 ? 8.405 -11.266 -2.480 1.00 89.56 77 ASN A CA 1
ATOM 574 C C . ASN A 1 77 ? 9.188 -10.107 -3.123 1.00 89.56 77 ASN A C 1
ATOM 576 O O . ASN A 1 77 ? 9.291 -9.016 -2.563 1.00 89.56 77 ASN A O 1
ATOM 580 N N . SER A 1 78 ? 9.699 -10.312 -4.339 1.00 89.62 78 SER A N 1
ATOM 581 C CA . SER A 1 78 ? 10.469 -9.296 -5.068 1.00 89.62 78 SER A CA 1
ATOM 582 C C . SER A 1 78 ? 9.689 -8.003 -5.318 1.00 89.62 78 SER A C 1
ATOM 584 O O . SER A 1 78 ? 10.292 -6.940 -5.432 1.00 89.62 78 SER A O 1
ATOM 586 N N . LEU A 1 79 ? 8.356 -8.077 -5.374 1.00 90.56 79 LEU A N 1
ATOM 587 C CA . LEU A 1 79 ? 7.485 -6.922 -5.560 1.00 90.56 79 LEU A CA 1
ATOM 588 C C . LEU A 1 79 ? 7.513 -5.964 -4.359 1.00 90.56 79 LEU A C 1
ATOM 590 O O . LEU A 1 79 ? 7.342 -4.764 -4.549 1.00 90.56 79 LEU A O 1
ATOM 594 N N . VAL A 1 80 ? 7.770 -6.457 -3.139 1.00 91.25 80 VAL A N 1
ATOM 595 C CA . VAL A 1 80 ? 7.770 -5.631 -1.913 1.00 91.25 80 VAL A CA 1
ATOM 596 C C . VAL A 1 80 ? 9.152 -5.100 -1.520 1.00 91.25 80 VAL A C 1
ATOM 598 O O . VAL A 1 80 ? 9.318 -4.561 -0.429 1.00 91.25 80 VAL A O 1
ATOM 601 N N . ALA A 1 81 ? 10.153 -5.228 -2.395 1.00 85.88 81 ALA A N 1
ATOM 602 C CA . ALA A 1 81 ? 11.531 -4.822 -2.110 1.00 85.88 81 ALA A CA 1
ATOM 603 C C . ALA A 1 81 ? 11.755 -3.291 -2.070 1.00 85.88 81 ALA A C 1
ATOM 605 O O . ALA A 1 81 ? 12.828 -2.850 -1.659 1.00 85.88 81 ALA A O 1
ATOM 606 N N . GLY A 1 82 ? 10.778 -2.486 -2.504 1.00 85.12 82 GLY A N 1
ATOM 607 C CA . GLY A 1 82 ? 10.852 -1.018 -2.544 1.00 85.12 82 GLY A CA 1
ATOM 608 C C . GLY A 1 82 ? 9.922 -0.311 -1.554 1.00 85.12 82 GLY A C 1
ATOM 609 O O . GLY A 1 82 ? 9.216 -0.946 -0.769 1.00 85.12 82 GLY A O 1
ATOM 610 N N . ASP A 1 83 ? 9.896 1.021 -1.616 1.00 89.44 83 ASP A N 1
ATOM 611 C CA . ASP A 1 83 ? 8.978 1.834 -0.816 1.00 89.44 83 ASP A CA 1
ATOM 612 C C . ASP A 1 83 ? 7.533 1.718 -1.332 1.00 89.44 83 ASP A C 1
ATOM 614 O O . ASP A 1 83 ? 7.291 1.908 -2.530 1.00 89.44 83 ASP A O 1
ATOM 618 N N . PRO A 1 84 ? 6.551 1.436 -0.458 1.00 94.94 84 PRO A N 1
ATOM 619 C CA . PRO A 1 84 ? 5.156 1.430 -0.859 1.00 94.94 84 PRO A CA 1
ATOM 620 C C . PRO A 1 84 ? 4.627 2.837 -1.116 1.00 94.94 84 PRO A C 1
ATOM 622 O O . PRO A 1 84 ? 4.957 3.797 -0.418 1.00 94.94 84 PRO A O 1
ATOM 625 N N . VAL A 1 85 ? 3.649 2.922 -2.012 1.00 95.00 85 VAL A N 1
ATOM 626 C CA . VAL A 1 85 ? 2.721 4.049 -2.041 1.00 95.00 85 VAL A CA 1
ATOM 627 C C . VAL A 1 85 ? 1.649 3.847 -0.979 1.00 95.00 85 VAL A C 1
ATOM 629 O O . VAL A 1 85 ? 0.964 2.823 -0.948 1.00 95.00 85 VAL A O 1
ATOM 632 N N . VAL A 1 86 ? 1.479 4.843 -0.111 1.00 96.06 86 VAL A N 1
ATOM 633 C CA . VAL A 1 86 ? 0.568 4.750 1.032 1.00 96.06 86 VAL A CA 1
ATOM 634 C C . VAL A 1 86 ? -0.700 5.544 0.792 1.00 96.06 86 VAL A C 1
ATOM 636 O O . VAL A 1 86 ? -0.661 6.707 0.398 1.00 96.06 86 VAL A O 1
ATOM 639 N N . TYR A 1 87 ? -1.832 4.923 1.102 1.00 96.44 87 TYR A N 1
ATOM 640 C CA . TYR A 1 87 ? -3.127 5.579 1.167 1.00 96.44 87 TYR A CA 1
ATOM 641 C C . TYR A 1 87 ? -3.710 5.492 2.568 1.00 96.44 87 TYR A C 1
ATOM 643 O O . TYR A 1 87 ? -3.627 4.463 3.240 1.00 96.44 87 TYR A O 1
ATOM 651 N N . ALA A 1 88 ? -4.363 6.571 2.976 1.00 95.94 88 ALA A N 1
ATOM 652 C CA . ALA A 1 88 ? -5.090 6.680 4.222 1.00 95.94 88 ALA A CA 1
ATOM 653 C C . ALA A 1 88 ? -6.581 6.856 3.956 1.00 95.94 88 ALA A C 1
ATOM 655 O O . ALA A 1 88 ? -6.990 7.612 3.075 1.00 95.94 88 ALA A O 1
ATOM 656 N N . ALA A 1 89 ? -7.386 6.203 4.781 1.00 93.44 89 ALA A N 1
ATOM 657 C CA . ALA A 1 89 ? -8.789 6.528 4.938 1.00 93.44 89 ALA A CA 1
ATOM 658 C C . ALA A 1 89 ? -9.099 6.472 6.428 1.00 93.44 89 ALA A C 1
ATOM 660 O O . ALA A 1 89 ? -9.148 5.392 7.008 1.00 93.44 89 ALA A O 1
ATOM 661 N N . GLU A 1 90 ? -9.277 7.616 7.080 1.00 85.94 90 GLU A N 1
ATOM 662 C CA . GLU A 1 90 ? -9.657 7.638 8.493 1.00 85.94 90 GLU A CA 1
ATOM 663 C C . GLU A 1 90 ? -11.172 7.419 8.626 1.00 85.94 90 GLU A C 1
ATOM 665 O O . GLU A 1 90 ? -11.941 8.023 7.876 1.00 85.94 90 GLU A O 1
ATOM 670 N N . PRO A 1 91 ? -11.652 6.567 9.553 1.00 83.44 91 PRO A N 1
ATOM 671 C CA . PRO A 1 91 ? -10.923 5.761 10.542 1.00 83.44 91 PRO A CA 1
ATOM 672 C C . PRO A 1 91 ? -10.644 4.310 10.080 1.00 83.44 91 PRO A C 1
ATOM 674 O O . PRO A 1 91 ? -10.496 3.409 10.913 1.00 83.44 91 PRO A O 1
ATOM 677 N N . LYS A 1 92 ? -10.696 4.040 8.770 1.00 87.88 92 LYS A N 1
ATOM 678 C CA . LYS A 1 92 ? -10.585 2.700 8.175 1.00 87.88 92 LYS A CA 1
ATOM 679 C C . LYS A 1 92 ? -9.183 2.108 8.260 1.00 87.88 92 LYS A C 1
ATOM 681 O O . LYS A 1 92 ? -9.078 0.924 8.578 1.00 87.88 92 LYS A O 1
ATOM 686 N N . GLY A 1 93 ? -8.146 2.910 8.038 1.00 93.38 93 GLY A N 1
ATOM 687 C CA . GLY A 1 93 ? -6.755 2.499 8.195 1.00 93.38 93 GLY A CA 1
ATOM 688 C C . GLY A 1 93 ? -5.849 2.957 7.057 1.00 93.38 93 GLY A C 1
ATOM 689 O O . GLY A 1 93 ? -5.991 4.061 6.521 1.00 93.38 93 GLY A O 1
ATOM 690 N N . ARG A 1 94 ? -4.892 2.092 6.726 1.00 95.62 94 ARG A N 1
ATOM 691 C CA . ARG A 1 94 ? -3.822 2.308 5.755 1.00 95.62 94 ARG A CA 1
ATOM 692 C C . ARG A 1 94 ? -3.822 1.208 4.701 1.00 95.62 94 ARG A C 1
ATOM 694 O O . ARG A 1 94 ? -4.045 0.040 5.018 1.00 95.62 94 ARG A O 1
ATOM 701 N N . ARG A 1 95 ? -3.533 1.583 3.458 1.00 95.94 95 ARG A N 1
ATOM 702 C CA . ARG A 1 95 ? -3.202 0.659 2.370 1.00 95.94 95 ARG A CA 1
ATOM 703 C C . ARG A 1 95 ? -1.809 0.974 1.851 1.00 95.94 95 ARG A C 1
ATOM 705 O O . ARG A 1 95 ? -1.518 2.131 1.563 1.00 95.94 95 ARG A O 1
ATOM 712 N N . PHE A 1 96 ? -0.987 -0.056 1.735 1.00 96.19 96 PHE A N 1
ATOM 713 C CA . PHE A 1 96 ? 0.379 0.004 1.233 1.00 96.19 96 PHE A CA 1
ATOM 714 C C . PHE A 1 96 ? 0.417 -0.712 -0.104 1.00 96.19 96 PHE A C 1
ATOM 716 O O . PHE A 1 96 ? 0.105 -1.900 -0.149 1.00 96.19 96 PHE A O 1
ATOM 723 N N . TYR A 1 97 ? 0.760 0.003 -1.167 1.00 95.50 97 TYR A N 1
ATOM 724 C CA . TYR A 1 97 ? 0.801 -0.537 -2.515 1.00 95.50 97 TYR A CA 1
ATOM 725 C C . TYR A 1 97 ? 2.226 -0.611 -3.036 1.00 95.50 97 TYR A C 1
ATOM 727 O O . TYR A 1 97 ? 2.960 0.373 -2.997 1.00 95.50 97 TYR A O 1
ATOM 735 N N . TRP A 1 98 ? 2.555 -1.755 -3.612 1.00 94.88 98 TRP A N 1
ATOM 736 C CA . TRP A 1 98 ? 3.715 -1.955 -4.459 1.00 94.88 98 TRP A CA 1
ATOM 737 C C . TRP A 1 98 ? 3.243 -2.308 -5.856 1.00 94.88 98 TRP A C 1
ATOM 739 O O . TRP A 1 98 ? 2.212 -2.963 -6.021 1.00 94.88 98 TRP A O 1
ATOM 749 N N . SER A 1 99 ? 4.008 -1.898 -6.858 1.00 93.00 99 SER A N 1
ATOM 750 C CA . SER A 1 99 ? 3.763 -2.281 -8.241 1.00 93.00 99 SER A CA 1
ATOM 751 C C . SER A 1 99 ? 5.069 -2.412 -9.001 1.00 93.00 99 SER A C 1
ATOM 753 O O . SER A 1 99 ? 5.995 -1.633 -8.774 1.00 93.00 99 SER A O 1
ATOM 755 N N . ALA A 1 100 ? 5.109 -3.338 -9.947 1.00 90.44 100 ALA A N 1
ATOM 756 C CA . ALA A 1 100 ? 6.200 -3.489 -10.890 1.00 90.44 100 ALA A CA 1
ATOM 757 C C . ALA A 1 100 ? 5.632 -3.595 -12.303 1.00 90.44 100 ALA A C 1
ATOM 759 O O . ALA A 1 100 ? 4.666 -4.317 -12.553 1.00 90.44 100 ALA A O 1
ATOM 760 N N . ALA A 1 101 ? 6.255 -2.877 -13.233 1.00 88.38 101 ALA A N 1
ATOM 761 C CA . ALA A 1 101 ? 6.032 -3.097 -14.649 1.00 88.38 101 ALA A CA 1
ATOM 762 C C . ALA A 1 101 ? 6.739 -4.388 -15.075 1.00 88.38 101 ALA A C 1
ATOM 764 O O . ALA A 1 101 ? 7.938 -4.558 -14.849 1.00 88.38 101 ALA A O 1
ATOM 765 N N . THR A 1 102 ? 5.997 -5.291 -15.706 1.00 84.56 102 THR A N 1
ATOM 766 C CA . THR A 1 102 ? 6.511 -6.538 -16.278 1.00 84.56 102 THR A CA 1
ATOM 767 C C . THR A 1 102 ? 6.243 -6.575 -17.782 1.00 84.56 102 THR A C 1
ATOM 769 O O . THR A 1 102 ? 5.575 -5.699 -18.339 1.00 84.56 102 THR A O 1
ATOM 772 N N . ILE A 1 103 ? 6.749 -7.613 -18.450 1.00 83.62 103 ILE A N 1
ATOM 773 C CA . ILE A 1 103 ? 6.439 -7.876 -19.862 1.00 83.62 103 ILE A CA 1
ATOM 774 C C . ILE A 1 103 ? 4.960 -8.239 -20.083 1.00 83.62 103 ILE A C 1
ATOM 776 O O . ILE A 1 103 ? 4.444 -8.038 -21.176 1.00 83.62 103 ILE A O 1
ATOM 780 N N . GLU A 1 104 ? 4.278 -8.771 -19.061 1.00 82.25 104 GLU A N 1
ATOM 781 C CA . GLU A 1 104 ? 2.872 -9.197 -19.136 1.00 82.25 104 GLU A CA 1
ATOM 782 C C . GLU A 1 104 ? 1.895 -8.087 -18.712 1.00 82.25 104 GLU A C 1
ATOM 784 O O . GLU A 1 104 ? 0.680 -8.273 -18.768 1.00 82.25 104 GLU A O 1
ATOM 789 N N . GLY A 1 105 ? 2.409 -6.934 -18.274 1.00 85.50 105 GLY A N 1
ATOM 790 C CA . GLY A 1 105 ? 1.617 -5.846 -17.709 1.00 85.50 105 GLY A CA 1
ATOM 791 C C . GLY A 1 105 ? 2.136 -5.393 -16.348 1.00 85.50 105 GLY A C 1
ATOM 792 O O . GLY A 1 105 ? 3.233 -5.747 -15.921 1.00 85.50 105 GLY A O 1
ATOM 793 N N . VAL A 1 106 ? 1.333 -4.599 -15.650 1.00 89.50 106 VAL A N 1
ATOM 794 C CA . VAL A 1 106 ? 1.623 -4.187 -14.273 1.00 89.50 106 VAL A CA 1
ATOM 795 C C . VAL A 1 106 ? 1.205 -5.301 -13.320 1.00 89.50 106 VAL A C 1
ATOM 797 O O . VAL A 1 106 ? 0.062 -5.748 -13.368 1.00 89.50 106 VAL A O 1
ATOM 800 N N . GLU A 1 107 ? 2.104 -5.717 -12.437 1.00 92.56 107 GLU A N 1
ATOM 801 C CA . GLU A 1 107 ? 1.772 -6.520 -11.258 1.00 92.56 107 GLU A CA 1
ATOM 802 C C . GLU A 1 107 ? 1.752 -5.610 -10.035 1.00 92.56 107 GLU A C 1
ATOM 804 O O . GLU A 1 107 ? 2.563 -4.687 -9.927 1.00 92.56 107 GLU A O 1
ATOM 809 N N . TRP A 1 108 ? 0.825 -5.847 -9.114 1.00 93.69 108 TRP A N 1
ATOM 810 C CA . TRP A 1 108 ? 0.705 -5.051 -7.901 1.00 93.69 108 TRP A CA 1
ATOM 811 C C . TRP A 1 108 ? 0.345 -5.906 -6.691 1.00 93.69 108 TRP A C 1
ATOM 813 O O . TRP A 1 108 ? -0.291 -6.953 -6.798 1.00 93.69 108 TRP A O 1
ATOM 823 N N . LEU A 1 109 ? 0.754 -5.426 -5.520 1.00 94.88 109 LEU A N 1
ATOM 824 C CA . LEU A 1 109 ? 0.434 -6.009 -4.225 1.00 94.88 109 LEU A CA 1
ATOM 825 C C . LEU A 1 109 ? 0.033 -4.895 -3.269 1.00 94.88 109 LEU A C 1
ATOM 827 O O . LEU A 1 109 ? 0.672 -3.851 -3.185 1.00 94.88 109 LEU A O 1
ATOM 831 N N . CYS A 1 110 ? -1.044 -5.137 -2.541 1.00 95.62 110 CYS A N 1
ATOM 832 C CA . CYS A 1 110 ? -1.614 -4.256 -1.547 1.00 95.62 110 CYS A CA 1
ATOM 833 C C . CYS A 1 110 ? -1.648 -4.965 -0.195 1.00 95.62 110 CYS A C 1
ATOM 835 O O . CYS A 1 110 ? -2.212 -6.052 -0.068 1.00 95.62 110 CYS A O 1
ATOM 837 N N . ILE A 1 111 ? -1.127 -4.307 0.836 1.00 96.38 111 ILE A N 1
ATOM 838 C CA . ILE A 1 111 ? -1.348 -4.686 2.232 1.00 96.38 111 ILE A CA 1
ATOM 839 C C . ILE A 1 111 ? -2.285 -3.652 2.850 1.00 96.38 111 ILE A C 1
ATOM 841 O O . ILE A 1 111 ? -1.974 -2.465 2.893 1.00 96.38 111 ILE A O 1
ATOM 845 N N . GLU A 1 112 ? -3.442 -4.091 3.334 1.00 95.50 112 GLU A N 1
ATOM 846 C CA . GLU A 1 112 ? -4.400 -3.255 4.056 1.00 95.50 112 GLU A CA 1
ATOM 847 C C . GLU A 1 112 ? -4.304 -3.533 5.558 1.00 95.50 112 GLU A C 1
ATOM 849 O O . GLU A 1 112 ? -4.569 -4.648 6.013 1.00 95.50 112 GLU A O 1
ATOM 854 N N . ILE A 1 113 ? -3.956 -2.502 6.330 1.00 94.75 113 ILE A N 1
ATOM 855 C CA . ILE A 1 113 ? -3.875 -2.539 7.792 1.00 94.75 113 ILE A CA 1
ATOM 856 C C . ILE A 1 113 ? -4.904 -1.558 8.354 1.00 94.75 113 ILE A C 1
ATOM 858 O O . ILE A 1 113 ? -4.826 -0.351 8.134 1.00 94.75 113 ILE A O 1
ATOM 862 N N . GLY A 1 114 ? -5.874 -2.070 9.107 1.00 90.44 114 GLY A N 1
ATOM 863 C CA . GLY A 1 114 ? -6.949 -1.273 9.694 1.00 90.44 114 GLY A CA 1
ATOM 864 C C . GLY A 1 114 ? -7.400 -1.821 11.042 1.00 90.44 114 GLY A C 1
ATOM 865 O O . GLY A 1 114 ? -6.619 -2.410 11.783 1.00 90.44 114 GLY A O 1
ATOM 866 N N . ARG A 1 115 ? -8.685 -1.654 11.368 1.00 84.31 115 ARG A N 1
ATOM 867 C CA . ARG A 1 115 ? -9.272 -2.206 12.609 1.00 84.31 115 ARG A CA 1
ATOM 868 C C . ARG A 1 115 ? -9.489 -3.727 12.582 1.00 84.31 115 ARG A C 1
ATOM 870 O O . ARG A 1 115 ? -9.830 -4.303 13.609 1.00 84.31 115 ARG A O 1
ATOM 877 N N . GLY A 1 116 ? -9.374 -4.346 11.410 1.00 87.75 116 GLY A N 1
ATOM 878 C CA . GLY A 1 116 ? -9.597 -5.774 11.193 1.00 87.75 116 GLY A CA 1
ATOM 879 C C . GLY A 1 116 ? -8.299 -6.567 11.016 1.00 87.75 116 GLY A C 1
ATOM 880 O O . GLY A 1 116 ? -7.211 -6.023 11.216 1.00 87.75 116 GLY A O 1
ATOM 881 N N . PRO A 1 117 ? -8.402 -7.851 10.626 1.00 90.06 117 PRO A N 1
ATOM 882 C CA . PRO A 1 117 ? -7.235 -8.615 10.206 1.00 90.06 117 PRO A CA 1
ATOM 883 C C . PRO A 1 117 ? -6.544 -7.918 9.031 1.00 90.06 117 PRO A C 1
ATOM 885 O O . PRO A 1 117 ? -7.206 -7.326 8.176 1.00 90.06 117 PRO A O 1
ATOM 888 N N . VAL A 1 118 ? -5.215 -8.013 8.991 1.00 94.25 118 VAL A N 1
ATOM 889 C CA . VAL A 1 118 ? -4.442 -7.517 7.850 1.00 94.25 118 VAL A CA 1
ATOM 890 C C . VAL A 1 118 ? -4.833 -8.314 6.612 1.00 94.25 118 VAL A C 1
ATOM 892 O O . VAL A 1 118 ? -4.903 -9.544 6.661 1.00 94.25 118 VAL A O 1
ATOM 895 N N . ARG A 1 119 ? -5.102 -7.614 5.509 1.00 93.56 119 ARG A N 1
ATOM 896 C CA . ARG A 1 119 ? -5.432 -8.235 4.223 1.00 93.56 119 ARG A CA 1
ATOM 897 C C . ARG A 1 119 ? -4.289 -8.013 3.250 1.00 93.56 119 ARG A C 1
ATOM 899 O O . ARG A 1 119 ? -3.827 -6.887 3.103 1.00 93.56 119 ARG A O 1
ATOM 906 N N . MET A 1 120 ? -3.882 -9.077 2.572 1.00 93.81 120 MET A N 1
ATOM 907 C CA . MET A 1 120 ? -3.012 -9.007 1.405 1.00 93.81 120 MET A CA 1
ATOM 908 C C . MET A 1 120 ? -3.869 -9.232 0.165 1.00 93.81 120 MET A C 1
ATOM 910 O O . MET A 1 120 ? -4.699 -10.141 0.148 1.00 93.81 120 MET A O 1
ATOM 914 N N . ILE A 1 121 ? -3.714 -8.365 -0.824 1.00 93.19 121 ILE A N 1
ATOM 915 C CA . ILE A 1 121 ? -4.442 -8.417 -2.087 1.00 93.19 121 ILE A CA 1
ATOM 916 C C . ILE A 1 121 ? -3.410 -8.180 -3.176 1.00 93.19 121 ILE A C 1
ATOM 918 O O . ILE A 1 121 ? -2.752 -7.147 -3.159 1.00 93.19 121 ILE A O 1
ATOM 922 N N . ASP A 1 122 ? -3.269 -9.103 -4.105 1.00 92.62 122 ASP A N 1
ATOM 923 C CA . ASP A 1 122 ? -2.406 -8.960 -5.270 1.00 92.62 122 ASP A CA 1
ATOM 924 C C . ASP A 1 122 ? -3.221 -9.064 -6.558 1.00 92.62 122 ASP A C 1
ATOM 926 O O . ASP A 1 122 ? -4.379 -9.498 -6.560 1.00 92.62 122 ASP A O 1
ATOM 930 N N . GLY A 1 123 ? -2.637 -8.591 -7.652 1.00 91.56 123 GLY A N 1
ATOM 931 C CA . GLY A 1 123 ? -3.291 -8.630 -8.943 1.00 91.56 123 GLY A CA 1
ATOM 932 C C . GLY A 1 123 ? -2.427 -8.107 -10.076 1.00 91.56 123 GLY A C 1
ATOM 933 O O . GLY A 1 123 ? -1.274 -7.709 -9.904 1.00 91.56 123 GLY A O 1
ATOM 934 N N . ARG A 1 124 ? -3.033 -8.116 -11.262 1.00 90.44 124 ARG A N 1
ATOM 935 C CA . ARG A 1 124 ? -2.463 -7.597 -12.505 1.00 90.44 124 ARG A CA 1
ATOM 936 C C . ARG A 1 124 ? -3.315 -6.452 -13.040 1.00 90.44 124 ARG A C 1
ATOM 938 O O . ARG A 1 124 ? -4.520 -6.414 -12.797 1.00 90.44 124 ARG A O 1
ATOM 945 N N . GLY A 1 125 ? -2.698 -5.538 -13.780 1.00 88.50 125 GLY A N 1
ATOM 946 C CA . GLY A 1 125 ? -3.358 -4.366 -14.353 1.00 88.50 125 GLY A CA 1
ATOM 947 C C . GLY A 1 125 ? -3.559 -3.240 -13.338 1.00 88.50 125 GLY A C 1
ATOM 948 O O . GLY A 1 125 ? -2.686 -2.976 -12.514 1.00 88.50 125 GLY A O 1
ATOM 949 N N . ASP A 1 126 ? -4.700 -2.556 -13.418 1.00 87.00 126 ASP A N 1
ATOM 950 C CA . ASP A 1 126 ? -5.003 -1.404 -12.567 1.00 87.00 126 ASP A CA 1
ATOM 951 C C . ASP A 1 126 ? -5.558 -1.839 -11.187 1.00 87.00 126 ASP A C 1
ATOM 953 O O . ASP A 1 126 ? -6.583 -2.524 -11.129 1.00 87.00 126 ASP A O 1
ATOM 957 N N . PRO A 1 127 ? -4.925 -1.461 -10.058 1.00 86.81 127 PRO A N 1
ATOM 958 C CA . PRO A 1 127 ? -5.385 -1.833 -8.713 1.00 86.81 127 PRO A CA 1
ATOM 959 C C . PRO A 1 127 ? -6.6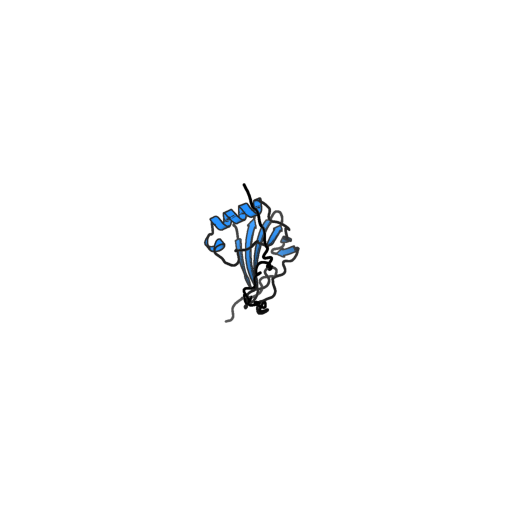12 -1.049 -8.219 1.00 86.81 127 PRO A C 1
ATOM 961 O O . PRO A 1 127 ? -7.206 -1.407 -7.184 1.00 86.81 127 PRO A O 1
ATOM 964 N N . PHE A 1 128 ? -6.950 0.050 -8.899 1.00 86.56 128 PHE A N 1
ATOM 965 C CA . PHE A 1 128 ? -8.002 0.988 -8.505 1.00 86.56 128 PHE A CA 1
ATOM 966 C C . PHE A 1 128 ? -9.334 0.708 -9.194 1.00 86.56 128 PHE A C 1
ATOM 968 O O . PHE A 1 128 ? -10.369 1.133 -8.685 1.00 86.56 128 PHE A O 1
ATOM 975 N N . GLY A 1 129 ? -9.313 -0.035 -10.296 1.00 75.31 129 GLY A N 1
ATOM 976 C CA . GLY A 1 129 ? -10.487 -0.522 -10.983 1.00 75.31 129 GLY A CA 1
ATOM 977 C C . GLY A 1 129 ? -11.296 -1.465 -10.102 1.00 75.31 129 GLY A C 1
ATOM 978 O O . GLY A 1 129 ? -10.774 -2.162 -9.220 1.00 75.31 129 GLY A O 1
ATOM 979 N N . ASP A 1 130 ? -12.600 -1.505 -10.357 1.00 56.81 130 ASP A N 1
ATOM 980 C CA . ASP A 1 130 ? -13.415 -2.627 -9.927 1.00 56.81 130 ASP A CA 1
ATOM 981 C C . ASP A 1 130 ? -12.791 -3.884 -10.529 1.00 56.81 130 ASP A C 1
ATOM 983 O O . ASP A 1 130 ? -12.568 -3.947 -11.738 1.00 56.81 130 ASP A O 1
ATOM 987 N N . ALA A 1 131 ? -12.460 -4.868 -9.695 1.00 49.00 131 ALA A N 1
ATOM 988 C CA . ALA A 1 131 ? -11.983 -6.163 -10.156 1.00 49.00 131 ALA A CA 1
ATOM 989 C C . ALA A 1 131 ? -13.115 -6.858 -10.932 1.00 49.00 131 ALA A C 1
ATOM 991 O O . ALA A 1 131 ? -13.838 -7.700 -10.405 1.00 49.00 131 ALA A O 1
ATOM 992 N N . ALA A 1 132 ? -13.305 -6.458 -12.183 1.00 37.03 132 ALA A N 1
ATOM 993 C CA . ALA A 1 132 ? -14.235 -7.040 -13.119 1.00 37.03 132 ALA A CA 1
ATOM 994 C C . ALA A 1 132 ? -13.432 -7.907 -14.089 1.00 37.03 132 ALA A C 1
ATOM 996 O O . ALA A 1 132 ? -12.863 -7.423 -15.062 1.00 37.03 132 ALA A O 1
ATOM 997 N N . GLY A 1 133 ? -13.429 -9.212 -13.815 1.00 39.78 133 GLY A N 1
ATOM 998 C CA . GLY A 1 133 ? -13.303 -10.217 -14.866 1.00 39.78 133 GLY A CA 1
ATOM 999 C C . GLY A 1 133 ? -11.945 -10.898 -15.008 1.00 39.78 133 GLY A C 1
ATOM 1000 O O . GLY A 1 133 ? -11.268 -10.737 -16.014 1.00 39.78 133 GLY A O 1
ATOM 1001 N N . HIS A 1 134 ? -11.639 -11.818 -14.095 1.00 38.53 134 HIS A N 1
ATOM 1002 C CA . HIS A 1 134 ? -11.158 -13.126 -14.545 1.00 38.53 134 HIS A CA 1
ATOM 1003 C C . HIS A 1 134 ? -12.095 -14.203 -13.995 1.00 38.53 134 HIS A C 1
ATOM 1005 O O . HIS A 1 134 ? -11.755 -14.973 -13.104 1.00 38.53 134 HIS A O 1
ATOM 1011 N N . ALA A 1 135 ? -13.335 -14.175 -14.488 1.00 40.59 135 ALA A N 1
ATOM 1012 C CA . ALA A 1 135 ? -14.224 -15.322 -14.432 1.00 40.59 135 ALA A CA 1
ATOM 1013 C C . ALA A 1 135 ? -13.994 -16.138 -15.714 1.00 40.59 135 ALA A C 1
ATOM 1015 O O . ALA A 1 135 ? -14.299 -15.672 -16.807 1.00 40.59 135 ALA A O 1
ATOM 1016 N N . GLU A 1 136 ? -13.370 -17.298 -15.528 1.00 44.16 136 GLU A N 1
ATOM 1017 C CA . GLU A 1 136 ? -13.627 -18.580 -16.196 1.00 44.16 136 GLU A CA 1
ATOM 1018 C C . GLU A 1 136 ? -13.948 -18.570 -17.705 1.00 44.16 136 GLU A C 1
ATOM 1020 O O . GLU A 1 136 ? -15.066 -18.293 -18.134 1.00 44.16 136 GLU A O 1
ATOM 1025 N N . GLY A 1 137 ? -12.977 -19.015 -18.509 1.00 49.75 137 GLY A N 1
ATOM 1026 C CA . GLY A 1 137 ? -13.246 -19.616 -19.815 1.00 49.75 137 GLY A CA 1
ATOM 1027 C C . GLY A 1 137 ? -13.512 -21.113 -19.645 1.00 49.75 137 GLY A C 1
ATOM 1028 O O . GLY A 1 137 ? -12.584 -21.859 -19.330 1.00 49.75 137 GLY A O 1
ATOM 1029 N N . SER A 1 138 ? -14.779 -21.509 -19.807 1.00 44.31 138 SER A N 1
ATOM 1030 C CA . SER A 1 138 ? -15.210 -22.892 -20.083 1.00 44.31 138 SER A CA 1
ATOM 1031 C C . SER A 1 138 ? -14.730 -23.388 -21.443 1.00 44.31 138 SER A C 1
ATOM 1033 O O . SER A 1 138 ? -14.560 -22.541 -22.349 1.00 44.31 138 SER A O 1
#

Radius of gyration: 29.09 Å; chains: 1; bounding box: 106×47×37 Å

Sequence (138 aa):
MERVRACGIVCLVVGAAVSVAGCSQHAEPLSNGADPLEFAASFQKDGVTWTKVPEMTEADVRQLSEYFRRNPSVAENSLVAGDPVVYAAEPKGRRFYWSAATIEGVEWLCIEIGRGPVRMIDGRGDPFGDAAGHAEGS

Foldseek 3Di:
DDDDDDDDDDDDDDDDDDDDPDPPPPPDPPPLWADDDDDDQWAADPNFIWGWDPDDDPVNVVVVVVVCVVVVVVVPDPQPPDAFTWIDTPPFFIKTKGWDIDNVAIKMWIWGDHPDPIDIDIDGDDPRDDPPDPPDDD

pLDDT: mean 77.29, std 21.3, range [35.88, 96.69]

Organism: NCBI:txid2528026

Secondary structure (DSSP, 8-state):
--------------PPP---------------SPPPP---SEEEETTEEEEEESS--HHHHHHHHHHHHH-HHHHT-GGGSSPPEEEEETTTEEEEEEEEEETTEEEEEEEEEESS--EEEEEES-SSS---------